Protein AF-A0A6C1E3B7-F1 (afdb_monomer)

pLDDT: mean 88.68, std 16.63, range [34.38, 98.25]

Secondary structure (DSSP, 8-state):
---S-SHHHHTTTS-HHHHHHHHTHHHHHHTT-TTTSSS--TTS---EEEESS-TTT-GGGGG-HHHHEEEEEETTEE-

Organism: Saccharomyces pastorianus (NCBI:txid27292)

Foldseek 3Di:
DDDLDDFVVVVVVDALVVSLCVVAQVVCVVVVNNQATRDDDPPHFPWDWDFPDDCNVPVSVVSVCVHTTPWTDGRNDID

Nearest PDB structures (foldseek):
  3feq-assembly2_M  TM=9.288E-01  e=7.342E-04  unidentified
  3n2c-assembly1_E  TM=9.266E-01  e=6.880E-04  unidentified
  3feq-assembly2_L  TM=9.286E-01  e=1.085E-03  unidentified
  3feq-assembly2_N  TM=9.265E-01  e=1.235E-03  unidentified
  3feq-assembly2_O  TM=9.290E-01  e=3.069E-03  unidentified

Mean predicted aligned error: 5.64 Å

Radius of gyration: 13.22 Å; Cα contacts (8 Å, |Δi|>4): 99; chains: 1; bounding box: 26×27×37 Å

Structure (mmCIF, N/CA/C/O backbone):
data_AF-A0A6C1E3B7-F1
#
_entry.id   AF-A0A6C1E3B7-F1
#
loop_
_atom_site.group_PDB
_atom_site.id
_atom_site.type_symbol
_atom_site.label_atom_id
_atom_site.label_alt_id
_atom_site.label_comp_id
_atom_site.label_asym_id
_atom_site.label_entity_id
_atom_site.label_seq_id
_atom_site.pdbx_PDB_ins_code
_atom_site.Cartn_x
_atom_site.Cartn_y
_atom_site.Cartn_z
_atom_site.occupancy
_atom_site.B_iso_or_equiv
_atom_site.auth_seq_id
_atom_site.auth_comp_id
_atom_site.auth_asym_id
_atom_site.auth_atom_id
_atom_site.pdbx_PDB_model_num
ATOM 1 N N . MET A 1 1 ? -6.650 -1.609 -24.308 1.00 34.38 1 MET A N 1
ATOM 2 C CA . MET A 1 1 ? -5.426 -0.782 -24.381 1.00 34.38 1 MET A CA 1
ATOM 3 C C . MET A 1 1 ? -5.393 0.083 -23.125 1.00 34.38 1 MET A C 1
ATOM 5 O O . MET A 1 1 ? -5.888 1.199 -23.144 1.00 34.38 1 MET A O 1
ATOM 9 N N . VAL A 1 2 ? -4.970 -0.494 -21.996 1.00 36.19 2 VAL A N 1
ATOM 10 C CA . VAL A 1 2 ? -4.947 0.185 -20.688 1.00 36.19 2 VAL A CA 1
ATOM 11 C C . VAL A 1 2 ? -3.543 0.756 -20.481 1.00 36.19 2 VAL A C 1
ATOM 13 O O . VAL A 1 2 ? -2.544 0.105 -20.769 1.00 36.19 2 VAL A O 1
ATOM 16 N N . THR A 1 3 ? -3.498 2.024 -20.098 1.00 34.78 3 THR A N 1
ATOM 17 C CA . THR A 1 3 ? -2.344 2.931 -20.041 1.00 34.78 3 THR A CA 1
ATOM 18 C C . THR A 1 3 ? -1.226 2.473 -19.094 1.00 34.78 3 THR A C 1
ATOM 20 O O . THR A 1 3 ? -1.448 2.343 -17.896 1.00 34.78 3 THR A O 1
ATOM 23 N N . LYS A 1 4 ? -0.007 2.334 -19.635 1.00 44.00 4 LYS A N 1
ATOM 24 C CA . LYS A 1 4 ? 1.252 1.872 -19.008 1.00 44.00 4 LYS A CA 1
ATOM 25 C C . LYS A 1 4 ? 1.984 2.872 -18.071 1.00 44.00 4 LYS A C 1
ATOM 27 O O . LYS A 1 4 ? 3.198 2.791 -17.957 1.00 44.00 4 LYS A O 1
ATOM 32 N N . HIS A 1 5 ? 1.335 3.879 -17.473 1.00 50.12 5 HIS A N 1
ATOM 33 C CA . HIS A 1 5 ? 2.089 5.114 -17.147 1.00 50.12 5 HIS A CA 1
ATOM 34 C C . HIS A 1 5 ? 2.002 5.726 -15.744 1.00 50.12 5 HIS A C 1
ATOM 36 O O . HIS A 1 5 ? 2.591 6.790 -15.562 1.00 50.12 5 HIS A O 1
ATOM 42 N N . LYS A 1 6 ? 1.314 5.154 -14.747 1.00 51.84 6 LYS A N 1
ATOM 43 C CA . LYS A 1 6 ? 1.164 5.885 -13.469 1.00 51.84 6 LYS A CA 1
ATOM 44 C C . LYS A 1 6 ? 2.286 5.662 -12.447 1.00 51.84 6 LYS A C 1
ATOM 46 O O . LYS A 1 6 ? 2.669 6.647 -11.821 1.00 51.84 6 LYS A O 1
ATOM 51 N N . SER A 1 7 ? 2.854 4.465 -12.299 1.00 54.44 7 SER A N 1
ATOM 52 C CA . SER A 1 7 ? 3.810 4.199 -11.204 1.00 54.44 7 SER A CA 1
ATOM 53 C C . SER A 1 7 ? 5.249 4.587 -11.575 1.00 54.44 7 SER A C 1
ATOM 55 O O . SER A 1 7 ? 5.913 5.293 -10.817 1.00 54.44 7 SER A O 1
ATOM 57 N N . SER A 1 8 ? 5.710 4.244 -12.783 1.00 54.97 8 SER A N 1
ATOM 58 C CA . SER A 1 8 ? 7.050 4.599 -13.296 1.00 54.97 8 SER A CA 1
ATOM 59 C C . SER A 1 8 ? 7.252 6.096 -13.528 1.00 54.97 8 SER A C 1
ATOM 61 O O . SER A 1 8 ? 8.377 6.588 -13.452 1.00 54.97 8 SER A O 1
ATOM 63 N N . ALA A 1 9 ? 6.185 6.855 -13.797 1.00 59.59 9 ALA A N 1
ATOM 64 C CA . ALA A 1 9 ? 6.283 8.308 -13.917 1.00 59.59 9 ALA A CA 1
ATOM 65 C C . ALA A 1 9 ? 6.548 8.967 -12.554 1.00 59.59 9 ALA A C 1
ATOM 67 O O . ALA A 1 9 ? 7.358 9.891 -12.469 1.00 59.59 9 ALA A O 1
ATOM 68 N N . LEU A 1 10 ? 5.907 8.469 -11.490 1.00 60.78 10 LEU A N 1
ATOM 69 C CA . LEU A 1 10 ? 6.094 8.978 -10.131 1.00 60.78 10 LEU A CA 1
ATOM 70 C C . LEU A 1 10 ? 7.445 8.561 -9.547 1.00 60.78 10 LEU A C 1
ATOM 72 O O . LEU A 1 10 ? 8.081 9.388 -8.905 1.00 60.78 10 LEU A O 1
ATOM 76 N N . GLY A 1 11 ? 7.945 7.358 -9.850 1.00 62.69 11 GLY A N 1
ATOM 77 C CA . GLY A 1 11 ? 9.266 6.891 -9.398 1.00 62.69 11 GLY A CA 1
ATOM 78 C C . GLY A 1 11 ? 10.460 7.747 -9.850 1.00 62.69 11 GLY A C 1
ATOM 79 O O . GLY A 1 11 ? 11.539 7.654 -9.276 1.00 62.69 11 GLY A O 1
ATOM 80 N N . LYS A 1 12 ? 10.279 8.614 -10.858 1.00 71.69 12 LYS A N 1
ATOM 81 C CA . LYS A 1 12 ? 11.305 9.575 -11.314 1.00 71.69 12 LYS A CA 1
ATOM 82 C C . LYS A 1 12 ? 11.307 10.889 -10.529 1.00 71.69 12 LYS A C 1
ATOM 84 O O . LYS A 1 12 ? 12.219 11.693 -10.702 1.00 71.69 12 LYS A O 1
ATOM 89 N N . ILE A 1 13 ? 10.271 11.129 -9.727 1.00 83.81 13 ILE A N 1
ATOM 90 C CA . ILE A 1 13 ? 10.024 12.388 -9.007 1.00 83.81 13 ILE A CA 1
ATOM 91 C C . ILE A 1 13 ? 9.943 12.143 -7.491 1.00 83.81 13 ILE A C 1
ATOM 93 O O . ILE A 1 13 ? 10.305 13.017 -6.711 1.00 83.81 13 ILE A O 1
ATOM 97 N N . GLN A 1 14 ? 9.483 10.961 -7.086 1.00 86.69 14 GLN A N 1
ATOM 98 C CA . GLN A 1 14 ? 9.236 10.537 -5.712 1.00 86.69 14 GLN A CA 1
ATOM 99 C C . GLN A 1 14 ? 10.006 9.250 -5.411 1.00 86.69 14 GLN A C 1
ATOM 101 O O . GLN A 1 14 ? 10.263 8.431 -6.296 1.00 86.69 14 GLN A O 1
ATOM 106 N N . THR A 1 15 ? 10.342 9.050 -4.143 1.00 93.75 15 THR A N 1
ATOM 107 C CA . THR A 1 15 ? 10.902 7.792 -3.643 1.00 93.75 15 THR A CA 1
ATOM 108 C C . THR A 1 15 ? 9.878 6.657 -3.731 1.00 93.75 15 THR A C 1
ATOM 110 O O . THR A 1 15 ? 8.668 6.883 -3.693 1.00 93.75 15 THR A O 1
ATOM 113 N N . ALA A 1 16 ? 10.348 5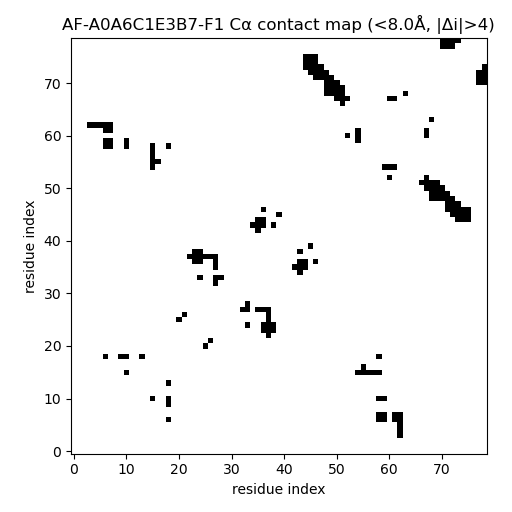.407 -3.777 1.00 93.69 16 ALA A N 1
ATOM 114 C CA . ALA A 1 16 ? 9.468 4.236 -3.766 1.00 93.69 16 ALA A CA 1
ATOM 115 C C . ALA A 1 16 ? 8.502 4.236 -2.565 1.00 93.69 16 ALA A C 1
ATOM 117 O O . ALA A 1 16 ? 7.328 3.894 -2.701 1.00 93.69 16 ALA A O 1
ATOM 118 N N . GLN A 1 17 ? 8.977 4.682 -1.399 1.00 95.31 17 GLN A N 1
ATOM 119 C CA . GLN A 1 17 ? 8.159 4.799 -0.196 1.00 95.31 17 GLN A CA 1
ATOM 120 C C . GLN A 1 17 ? 7.038 5.834 -0.354 1.00 95.31 17 GLN A C 1
ATOM 122 O O . GLN A 1 17 ? 5.897 5.542 -0.006 1.00 95.31 17 GLN A O 1
ATOM 127 N N . GLU A 1 18 ? 7.330 7.018 -0.895 1.00 94.81 18 GLU A N 1
ATOM 128 C CA . GLU A 1 18 ? 6.317 8.051 -1.154 1.00 94.81 18 GLU A CA 1
ATOM 129 C C . GLU A 1 18 ? 5.263 7.570 -2.156 1.00 94.81 18 GLU A C 1
ATOM 131 O O . GLU A 1 18 ? 4.067 7.766 -1.931 1.00 94.81 18 GLU A O 1
ATOM 136 N N . VAL A 1 19 ? 5.682 6.858 -3.209 1.00 94.44 19 VAL A N 1
ATOM 137 C CA . VAL A 1 19 ? 4.754 6.257 -4.177 1.00 94.44 19 VAL A CA 1
ATOM 138 C C . VAL A 1 19 ? 3.833 5.248 -3.489 1.00 94.44 19 VAL A C 1
ATOM 140 O O . VAL A 1 19 ? 2.615 5.325 -3.660 1.00 94.44 19 VAL A O 1
ATOM 143 N N . LEU A 1 20 ? 4.371 4.344 -2.664 1.00 95.31 20 LEU A N 1
ATOM 144 C CA . LEU A 1 20 ? 3.556 3.370 -1.932 1.00 95.31 20 LEU A CA 1
ATOM 145 C C . LEU A 1 20 ? 2.595 4.047 -0.949 1.00 95.31 20 LEU A C 1
ATOM 147 O O . LEU A 1 20 ? 1.426 3.666 -0.897 1.00 95.31 20 LEU A O 1
ATOM 151 N N . LEU A 1 21 ? 3.035 5.074 -0.215 1.00 96.56 21 LEU A N 1
ATOM 152 C CA . LEU A 1 21 ? 2.170 5.840 0.693 1.00 96.56 21 LEU A CA 1
ATOM 153 C C . LEU A 1 21 ? 1.021 6.522 -0.061 1.00 96.56 21 LEU A C 1
ATOM 155 O O . LEU A 1 21 ? -0.127 6.451 0.384 1.00 96.56 21 LEU A O 1
ATOM 159 N N . SER A 1 22 ? 1.299 7.086 -1.241 1.00 95.44 22 SER A N 1
ATOM 160 C CA . SER A 1 22 ? 0.288 7.721 -2.101 1.00 95.44 22 SER A CA 1
ATOM 161 C C . SER A 1 22 ? -0.785 6.752 -2.611 1.00 95.44 22 SER A C 1
ATOM 163 O O . SER A 1 22 ? -1.879 7.182 -2.972 1.00 95.44 22 SER A O 1
ATOM 165 N N . ALA A 1 23 ? -0.489 5.449 -2.618 1.00 93.75 23 ALA A N 1
ATOM 166 C CA . ALA A 1 23 ? -1.393 4.384 -3.043 1.00 93.75 23 ALA A CA 1
ATOM 167 C C . ALA A 1 23 ? -2.004 3.587 -1.873 1.00 93.75 23 ALA A C 1
ATOM 169 O O . ALA A 1 23 ? -2.810 2.690 -2.114 1.00 93.75 23 ALA A O 1
ATOM 170 N N . THR A 1 24 ? -1.634 3.886 -0.622 1.00 95.94 24 THR A N 1
ATOM 171 C CA . THR A 1 24 ? -2.053 3.116 0.562 1.00 95.94 24 THR A CA 1
ATOM 172 C C . THR A 1 24 ? -2.588 4.024 1.670 1.00 95.94 24 THR A C 1
ATOM 174 O O . THR A 1 24 ? -3.792 4.265 1.739 1.00 95.94 24 THR A O 1
ATOM 177 N N . VAL A 1 25 ? -1.709 4.548 2.523 1.00 97.94 25 VAL A N 1
ATOM 178 C CA . VAL A 1 25 ? -2.056 5.311 3.730 1.00 97.94 25 VAL A CA 1
ATOM 179 C C . VAL A 1 25 ? 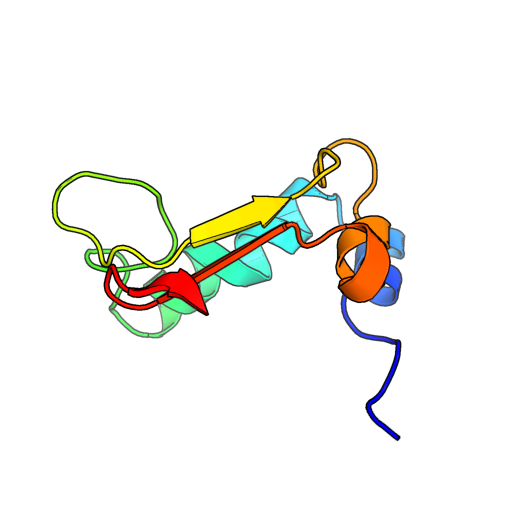-2.717 6.643 3.385 1.00 97.94 25 VAL A C 1
ATOM 181 O O . VAL A 1 25 ? -3.768 6.963 3.933 1.00 97.94 25 VAL A O 1
ATOM 184 N N . THR A 1 26 ? -2.160 7.403 2.438 1.00 97.50 26 THR A N 1
ATOM 185 C CA . THR A 1 26 ? -2.650 8.757 2.141 1.00 97.50 26 THR A CA 1
ATOM 186 C C . THR A 1 26 ? -4.097 8.758 1.627 1.00 97.50 26 THR A C 1
ATOM 188 O O . THR A 1 26 ? -4.910 9.508 2.168 1.00 97.50 26 THR A O 1
ATOM 191 N N . PRO A 1 27 ? -4.499 7.910 0.657 1.00 97.56 27 PRO A N 1
ATOM 192 C CA . PRO A 1 27 ? -5.905 7.816 0.271 1.00 97.56 27 PRO A CA 1
ATOM 193 C C . PRO A 1 27 ? -6.817 7.303 1.391 1.00 97.56 27 PRO A C 1
ATOM 195 O O . PRO A 1 27 ? -7.966 7.735 1.452 1.00 97.56 27 PRO A O 1
ATOM 198 N N . ALA A 1 28 ?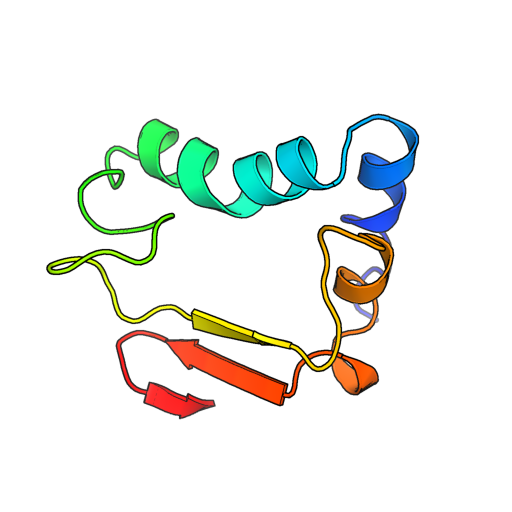 -6.342 6.410 2.268 1.00 97.81 28 ALA A N 1
ATOM 199 C CA . ALA A 1 28 ? -7.130 5.934 3.406 1.00 97.81 28 ALA A CA 1
ATOM 200 C C . ALA A 1 28 ? -7.503 7.094 4.340 1.00 97.81 28 ALA A C 1
ATOM 202 O O . ALA A 1 28 ? -8.683 7.308 4.611 1.00 97.81 28 ALA A O 1
ATOM 203 N N . GLU A 1 29 ? -6.516 7.901 4.732 1.00 97.94 29 GLU A N 1
ATOM 204 C CA . GLU A 1 29 ? -6.706 9.094 5.567 1.00 97.94 29 GLU A CA 1
ATOM 205 C C . GLU A 1 29 ? -7.614 10.126 4.888 1.00 97.94 29 GLU A C 1
ATOM 207 O O . GLU A 1 29 ? -8.572 10.612 5.487 1.00 97.94 29 GLU A O 1
ATOM 212 N N . MET A 1 30 ? -7.377 10.421 3.604 1.00 98.00 30 MET A N 1
ATOM 213 C CA . MET A 1 30 ? -8.174 11.400 2.851 1.00 98.00 30 MET A CA 1
ATOM 214 C C . MET A 1 30 ? -9.659 11.030 2.745 1.00 98.00 30 MET A C 1
ATOM 216 O O . MET A 1 30 ? -10.495 11.917 2.581 1.00 98.00 30 MET A O 1
ATOM 220 N N . ASN A 1 31 ? -9.988 9.738 2.814 1.00 97.31 31 ASN A N 1
ATOM 221 C CA . ASN A 1 31 ? -11.361 9.242 2.729 1.00 97.31 31 ASN A CA 1
ATOM 222 C C . ASN A 1 31 ? -11.965 8.893 4.100 1.00 97.31 31 ASN A C 1
ATOM 224 O O . ASN A 1 31 ? -13.092 8.405 4.142 1.00 97.31 31 ASN A O 1
ATOM 228 N N . GLY A 1 32 ? -11.252 9.139 5.208 1.00 97.56 32 GLY A N 1
ATOM 229 C CA . GLY A 1 32 ? -11.708 8.781 6.556 1.00 97.56 32 GLY A CA 1
ATOM 230 C C . GLY A 1 32 ? -11.841 7.270 6.763 1.00 97.56 32 GLY A C 1
ATOM 231 O O . GLY A 1 32 ? -12.781 6.815 7.409 1.00 97.56 32 GLY A O 1
ATOM 232 N N . LEU A 1 33 ? -10.952 6.499 6.136 1.00 97.38 33 LEU A N 1
ATOM 233 C CA . LEU A 1 33 ? -10.898 5.037 6.190 1.00 97.38 33 LEU A CA 1
ATOM 234 C C . LEU A 1 33 ? -9.557 4.534 6.752 1.00 97.38 33 LEU A C 1
ATOM 236 O O . LEU A 1 33 ? -9.199 3.369 6.575 1.00 97.38 33 LEU A O 1
ATOM 240 N N . ASP A 1 34 ? -8.796 5.400 7.416 1.00 96.81 34 ASP A N 1
ATOM 241 C CA . ASP A 1 34 ? -7.502 5.109 8.037 1.00 96.81 34 ASP A CA 1
ATOM 242 C C . ASP A 1 34 ? -7.588 4.120 9.210 1.00 96.81 34 ASP A C 1
ATOM 244 O O . ASP A 1 34 ? -6.569 3.562 9.614 1.00 96.81 34 ASP A O 1
ATOM 248 N N . ASP A 1 35 ? -8.792 3.835 9.713 1.00 97.50 35 ASP A N 1
ATOM 249 C CA . ASP A 1 35 ? -9.083 2.776 10.684 1.00 97.50 35 ASP A CA 1
ATOM 250 C C . ASP A 1 35 ? -9.497 1.437 10.035 1.00 97.50 35 ASP A C 1
ATOM 252 O O . ASP A 1 35 ? -9.758 0.461 10.751 1.00 97.50 35 ASP A O 1
ATOM 256 N N . LYS A 1 36 ? -9.573 1.376 8.695 1.00 97.38 36 LYS A N 1
ATOM 257 C CA . LYS A 1 36 ? -10.033 0.203 7.929 1.00 97.38 36 LYS A CA 1
ATOM 258 C C . LYS A 1 36 ? -9.133 -0.224 6.773 1.00 97.38 36 LYS A C 1
ATOM 260 O O . LYS A 1 36 ? -9.161 -1.407 6.441 1.00 97.38 36 LYS A O 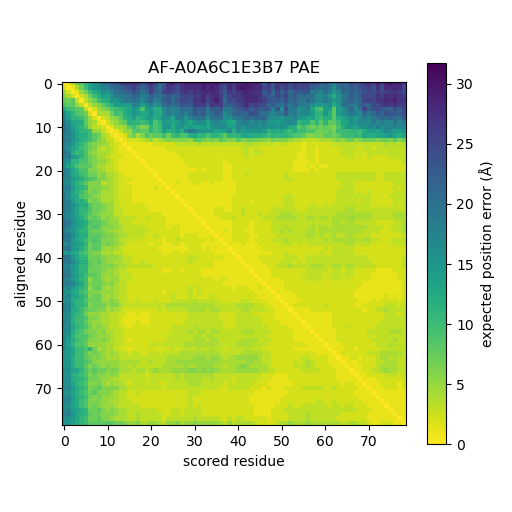1
ATOM 265 N N . LEU A 1 37 ? -8.374 0.670 6.135 1.00 96.56 37 LEU A N 1
ATOM 266 C CA . LEU A 1 37 ? -7.557 0.348 4.955 1.00 96.56 37 LEU A CA 1
ATOM 267 C C . LEU A 1 37 ? -6.226 1.108 4.908 1.00 96.56 37 LEU A C 1
ATOM 269 O O . LEU A 1 37 ? -5.951 1.983 5.720 1.00 96.56 37 LEU A O 1
ATOM 273 N N . GLY A 1 38 ? -5.378 0.742 3.945 1.00 95.75 38 GLY A N 1
ATOM 274 C CA . GLY A 1 38 ? -4.098 1.411 3.689 1.00 95.75 38 GLY A CA 1
ATOM 275 C C . GLY A 1 38 ? -2.935 0.903 4.544 1.00 95.75 38 GLY A C 1
ATOM 276 O O . GLY A 1 38 ? -1.798 1.299 4.312 1.00 95.75 38 GLY A O 1
ATOM 277 N N . GLN A 1 39 ? -3.188 0.004 5.500 1.00 97.56 39 GLN A N 1
ATOM 278 C CA . GLN A 1 39 ? -2.168 -0.641 6.330 1.00 97.56 39 GLN A CA 1
ATOM 279 C C . GLN A 1 39 ? -2.529 -2.104 6.608 1.00 97.56 39 GLN A C 1
ATOM 281 O O . GLN A 1 39 ? -3.702 -2.455 6.718 1.00 97.56 39 GLN A O 1
ATOM 286 N N . ILE A 1 40 ? -1.514 -2.952 6.786 1.00 97.25 40 ILE A N 1
ATOM 287 C CA . ILE A 1 40 ? -1.695 -4.342 7.223 1.00 97.25 40 ILE A CA 1
ATOM 288 C C . ILE A 1 40 ? -1.721 -4.358 8.753 1.00 97.25 40 ILE A C 1
ATOM 290 O O . ILE A 1 40 ? -0.678 -4.288 9.406 1.00 97.25 40 ILE A O 1
ATOM 294 N N . LYS A 1 41 ? -2.921 -4.422 9.335 1.00 97.50 41 LYS A N 1
ATOM 295 C CA . LYS A 1 41 ? -3.133 -4.359 10.787 1.00 97.50 41 LYS A CA 1
ATOM 296 C C . LYS A 1 41 ? -4.386 -5.147 11.199 1.00 97.50 41 LYS A C 1
ATOM 298 O O . LYS A 1 41 ? -5.340 -5.211 10.425 1.00 97.50 41 LYS A O 1
ATOM 303 N N . PRO A 1 42 ? -4.442 -5.734 12.411 1.00 97.56 42 PRO A N 1
ATOM 304 C CA . PRO A 1 42 ? -5.672 -6.346 12.909 1.00 97.56 42 PRO A CA 1
ATOM 305 C C . PRO A 1 42 ? -6.863 -5.376 12.877 1.00 97.56 42 PRO A C 1
ATOM 307 O O . PRO A 1 42 ? -6.741 -4.229 13.306 1.00 97.56 42 PRO A O 1
ATOM 310 N N . GLY A 1 43 ? -8.013 -5.855 12.394 1.00 96.56 43 GLY A N 1
ATOM 311 C CA . GLY A 1 43 ? -9.250 -5.072 12.278 1.00 96.56 43 GLY A CA 1
ATOM 312 C C . GLY A 1 43 ? -9.420 -4.294 10.965 1.00 96.56 43 GLY A C 1
ATOM 313 O O . GLY A 1 43 ? -10.470 -3.678 10.782 1.00 96.56 43 GLY A O 1
ATOM 314 N N . PHE A 1 44 ? -8.429 -4.338 10.068 1.00 98.25 44 PHE A N 1
ATOM 315 C CA . PHE A 1 44 ? -8.482 -3.730 8.734 1.00 98.25 44 PHE A CA 1
ATOM 316 C C . PHE A 1 44 ? -9.022 -4.731 7.706 1.00 98.25 44 PHE A C 1
ATOM 318 O O . PHE A 1 44 ? -9.030 -5.942 7.950 1.00 98.25 44 PHE A O 1
ATOM 325 N N . PHE A 1 45 ? -9.469 -4.231 6.554 1.00 97.88 45 PHE A N 1
ATOM 326 C CA . PHE A 1 45 ? -9.847 -5.079 5.430 1.00 97.88 45 PHE A CA 1
ATOM 327 C C . PHE A 1 45 ? -8.664 -5.937 4.980 1.00 97.88 45 PHE A C 1
ATOM 329 O O . PHE A 1 45 ? -7.519 -5.484 4.933 1.00 97.88 45 PHE A O 1
ATOM 336 N N . ALA A 1 46 ? -8.955 -7.185 4.621 1.00 97.69 46 ALA A N 1
ATOM 337 C CA . ALA A 1 46 ? -7.972 -8.109 4.068 1.00 97.69 46 ALA A CA 1
ATOM 338 C C . ALA A 1 46 ? -7.780 -7.849 2.562 1.00 97.69 46 ALA A C 1
ATOM 340 O O . ALA A 1 46 ? -8.037 -8.721 1.732 1.00 97.69 46 ALA A O 1
ATOM 341 N N . ASP A 1 47 ? 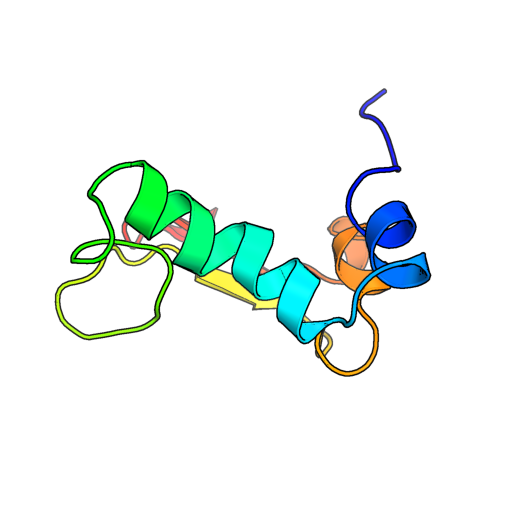-7.357 -6.625 2.242 1.00 97.31 47 ASP A N 1
ATOM 342 C CA . ASP A 1 47 ? -6.990 -6.172 0.902 1.00 97.31 47 ASP A CA 1
ATOM 343 C C . ASP A 1 47 ? -5.463 -6.220 0.779 1.00 97.31 47 ASP A C 1
ATOM 345 O O . ASP A 1 47 ? -4.752 -5.428 1.400 1.00 97.31 47 ASP A O 1
ATOM 349 N N . LEU A 1 48 ? -4.945 -7.189 0.022 1.00 96.69 48 LEU A N 1
ATOM 350 C CA . LEU A 1 48 ? -3.514 -7.487 -0.061 1.00 96.69 48 LEU A CA 1
ATOM 351 C C . LEU A 1 48 ? -3.082 -7.705 -1.510 1.00 96.69 48 LEU A C 1
ATOM 353 O O . LEU A 1 48 ? -3.790 -8.327 -2.301 1.00 96.69 48 LEU A O 1
ATOM 357 N N . LEU A 1 49 ? -1.866 -7.265 -1.824 1.00 95.69 49 LEU A N 1
ATOM 358 C CA . LEU A 1 49 ? -1.156 -7.627 -3.046 1.00 95.69 49 LEU A CA 1
ATOM 359 C C . LEU A 1 49 ? 0.052 -8.475 -2.655 1.00 95.69 49 LEU A C 1
ATOM 361 O O . LEU A 1 49 ? 0.857 -8.059 -1.822 1.00 95.69 49 LEU A O 1
ATOM 365 N N . MET A 1 50 ? 0.185 -9.658 -3.248 1.00 96.44 50 MET A N 1
ATOM 366 C CA . MET A 1 50 ? 1.405 -10.456 -3.137 1.00 96.44 50 MET A CA 1
ATOM 367 C C . MET A 1 50 ? 2.229 -10.261 -4.399 1.00 96.44 50 MET A C 1
ATOM 369 O O . MET A 1 50 ? 1.721 -10.448 -5.504 1.00 96.44 50 MET A O 1
ATOM 373 N N . MET A 1 51 ? 3.499 -9.904 -4.236 1.00 95.31 51 MET A N 1
ATOM 374 C CA . MET A 1 51 ? 4.384 -9.587 -5.351 1.00 95.31 51 MET A CA 1
ATOM 375 C C . MET A 1 51 ? 5.606 -10.499 -5.375 1.00 95.31 51 MET A C 1
ATOM 377 O O . MET A 1 51 ? 6.107 -10.907 -4.329 1.00 95.31 51 MET A O 1
ATOM 381 N N . ASN A 1 52 ? 6.097 -10.794 -6.576 1.00 95.62 52 ASN A N 1
ATOM 382 C CA . ASN A 1 52 ? 7.291 -11.610 -6.803 1.00 95.62 52 ASN A CA 1
ATOM 383 C C . ASN A 1 52 ? 8.599 -10.850 -6.516 1.00 95.62 52 ASN A C 1
ATOM 385 O O . ASN A 1 52 ? 9.681 -11.428 -6.491 1.00 95.62 52 ASN A O 1
ATOM 389 N N . SER A 1 53 ? 8.526 -9.531 -6.359 1.00 95.50 53 SER A N 1
ATOM 390 C CA . SER A 1 53 ? 9.677 -8.650 -6.166 1.00 95.50 53 SER A CA 1
ATOM 391 C C . SER A 1 53 ? 9.317 -7.501 -5.228 1.00 95.50 53 SER A C 1
ATOM 393 O O . SER A 1 53 ? 8.140 -7.191 -5.037 1.00 95.50 53 SER A O 1
ATOM 395 N N . ASN A 1 54 ? 10.332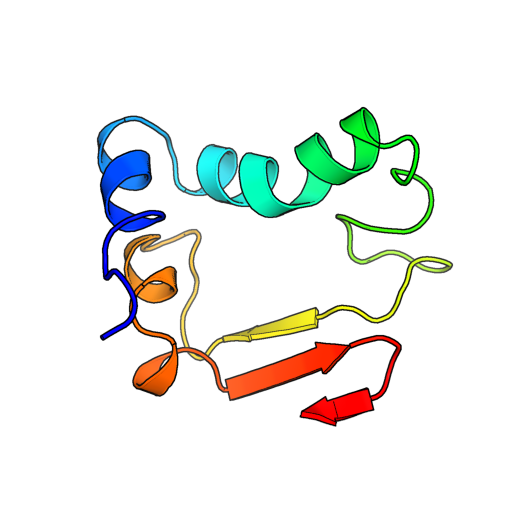 -6.892 -4.613 1.00 95.38 54 ASN A N 1
ATOM 396 C CA . ASN A 1 54 ? 10.161 -5.851 -3.604 1.00 95.38 54 ASN A CA 1
ATOM 397 C C . ASN A 1 54 ? 10.016 -4.454 -4.252 1.00 95.38 54 ASN A C 1
ATOM 399 O O . ASN A 1 54 ? 11.000 -3.934 -4.786 1.00 95.38 54 ASN A O 1
ATOM 403 N N . PRO A 1 55 ? 8.844 -3.792 -4.168 1.00 94.06 55 PRO A N 1
ATOM 404 C CA . PRO A 1 55 ? 8.636 -2.483 -4.793 1.00 94.06 55 PRO A CA 1
ATOM 405 C C . PRO A 1 55 ? 9.419 -1.349 -4.117 1.00 94.06 55 PRO A C 1
ATOM 407 O O . PRO A 1 55 ? 9.557 -0.280 -4.704 1.00 94.06 55 PRO A O 1
ATOM 410 N N . LEU A 1 56 ? 9.953 -1.564 -2.906 1.00 94.88 56 LEU A N 1
ATOM 411 C CA . LEU A 1 56 ? 10.848 -0.603 -2.251 1.00 94.88 56 LEU A CA 1
ATOM 412 C C . LEU A 1 56 ? 12.243 -0.566 -2.890 1.00 94.88 56 LEU A C 1
ATOM 414 O O . LEU A 1 56 ? 12.922 0.452 -2.787 1.00 94.88 56 LEU A O 1
ATOM 418 N N . GLU A 1 57 ? 12.666 -1.653 -3.538 1.00 94.62 57 GLU A N 1
ATOM 419 C CA . GLU A 1 57 ? 13.953 -1.732 -4.242 1.00 94.62 57 GLU A CA 1
ATOM 420 C C . GLU A 1 57 ? 13.840 -1.232 -5.682 1.00 94.62 57 GLU A C 1
ATOM 422 O O . GLU A 1 57 ? 14.736 -0.549 -6.177 1.00 94.62 57 GLU A O 1
ATOM 427 N N . ASN A 1 58 ? 12.726 -1.541 -6.348 1.00 91.44 58 ASN A N 1
ATOM 428 C CA . ASN A 1 58 ? 12.420 -1.037 -7.679 1.00 91.44 58 ASN A CA 1
ATOM 429 C C . ASN A 1 58 ? 10.914 -0.802 -7.823 1.00 91.44 58 ASN A C 1
ATOM 431 O O . ASN A 1 58 ? 10.148 -1.754 -7.934 1.00 91.44 58 ASN A O 1
ATOM 435 N N . ILE A 1 59 ? 10.491 0.461 -7.873 1.00 91.94 59 ILE A N 1
ATOM 436 C CA . ILE A 1 59 ? 9.070 0.827 -7.952 1.00 91.94 59 ILE A CA 1
ATOM 437 C C . ILE A 1 59 ? 8.444 0.547 -9.330 1.00 91.94 59 ILE A C 1
ATOM 439 O O . ILE A 1 59 ? 7.222 0.448 -9.444 1.00 91.94 59 ILE A O 1
ATOM 443 N N . GLU A 1 60 ? 9.257 0.380 -10.380 1.00 90.38 60 GLU A N 1
ATOM 444 C CA . GLU A 1 60 ? 8.776 0.142 -11.749 1.00 90.38 60 GLU A CA 1
ATOM 445 C C . GLU A 1 60 ? 8.065 -1.212 -11.898 1.00 90.38 60 GLU A C 1
ATOM 447 O O . GLU A 1 60 ? 7.203 -1.356 -12.762 1.00 90.38 60 GLU A O 1
ATOM 452 N N . ILE A 1 61 ? 8.330 -2.174 -11.004 1.00 92.25 61 ILE A N 1
ATOM 453 C CA . ILE A 1 61 ? 7.683 -3.497 -11.019 1.00 92.25 61 ILE A CA 1
ATOM 454 C C . ILE A 1 61 ? 6.156 -3.422 -10.839 1.00 92.25 61 ILE A C 1
ATOM 456 O O . ILE A 1 61 ? 5.445 -4.358 -11.201 1.00 92.25 61 ILE A O 1
ATOM 460 N N . LEU A 1 62 ? 5.637 -2.317 -10.284 1.00 91.00 62 LEU A N 1
ATOM 461 C CA . LEU A 1 62 ? 4.196 -2.076 -10.149 1.00 91.00 62 LEU A CA 1
ATOM 462 C C . LEU A 1 62 ? 3.504 -1.867 -11.504 1.00 91.00 62 LEU A C 1
ATOM 464 O O . LEU A 1 62 ? 2.306 -2.116 -11.619 1.00 91.00 62 LEU A O 1
ATOM 468 N N . ASP A 1 63 ? 4.243 -1.438 -12.532 1.00 91.00 63 ASP A N 1
ATOM 469 C CA . ASP A 1 63 ? 3.719 -1.260 -13.892 1.00 91.00 63 ASP A CA 1
ATOM 470 C C . ASP A 1 63 ? 3.739 -2.569 -14.711 1.00 91.00 63 ASP A C 1
ATOM 472 O O . ASP A 1 63 ? 3.252 -2.604 -15.845 1.00 91.00 63 ASP A O 1
ATOM 476 N N . GLU 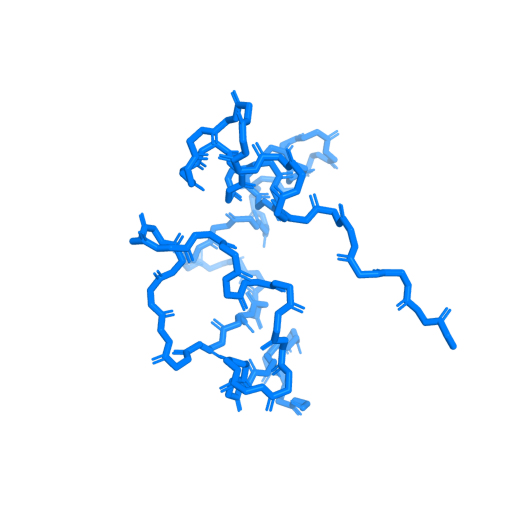A 1 64 ? 4.250 -3.662 -14.133 1.00 92.38 64 GLU A N 1
ATOM 477 C CA . GLU A 1 64 ? 4.367 -4.985 -14.755 1.00 92.38 64 GLU A CA 1
ATOM 478 C C . GLU A 1 64 ? 3.599 -6.071 -13.966 1.00 92.38 64 GLU A C 1
ATOM 480 O O . GLU A 1 64 ? 4.191 -7.047 -13.493 1.00 92.38 64 GLU A O 1
ATOM 485 N N . PRO A 1 65 ? 2.269 -5.944 -13.798 1.00 90.50 65 PRO A N 1
ATOM 486 C CA . PRO A 1 65 ? 1.505 -6.865 -12.961 1.00 90.50 65 PRO A CA 1
ATOM 487 C C . PRO A 1 65 ? 1.498 -8.302 -13.496 1.00 90.50 65 PRO A C 1
ATOM 489 O O . PRO A 1 65 ? 1.482 -9.230 -12.701 1.00 90.50 65 PRO A O 1
ATOM 492 N N . GLU A 1 66 ? 1.567 -8.520 -14.813 1.00 92.81 66 GLU A N 1
ATOM 493 C CA . GLU A 1 66 ? 1.532 -9.882 -15.378 1.00 92.81 66 GLU A CA 1
ATOM 494 C C . GLU A 1 66 ? 2.746 -10.744 -14.995 1.00 92.81 66 GLU A C 1
ATOM 496 O O . GLU A 1 66 ? 2.658 -11.969 -15.0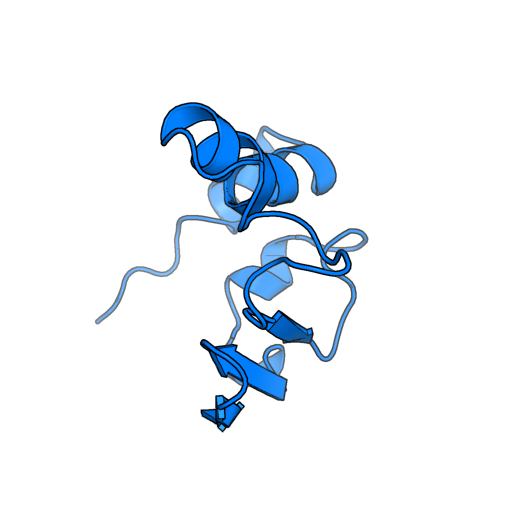08 1.00 92.81 66 GLU A O 1
ATOM 501 N N . THR A 1 67 ? 3.874 -10.120 -14.646 1.00 93.88 67 THR A N 1
ATOM 502 C CA . THR A 1 67 ? 5.110 -10.808 -14.244 1.00 93.88 67 THR A CA 1
ATOM 503 C C . THR A 1 67 ? 5.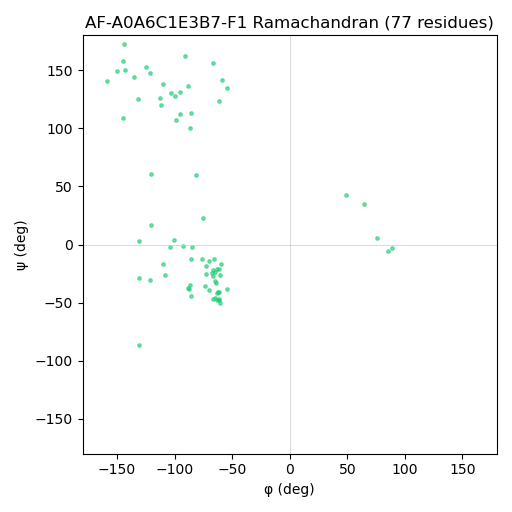402 -10.677 -12.752 1.00 93.88 67 THR A C 1
ATOM 505 O O . THR A 1 67 ? 6.066 -11.547 -12.186 1.00 93.88 67 THR A O 1
ATOM 508 N N . ASN A 1 68 ? 4.921 -9.611 -12.104 1.00 94.94 68 ASN A N 1
ATOM 509 C CA . ASN A 1 68 ? 5.268 -9.298 -10.718 1.00 94.94 68 ASN A CA 1
ATOM 510 C C . ASN A 1 68 ? 4.127 -9.479 -9.715 1.00 94.94 68 ASN A C 1
ATOM 512 O O . ASN A 1 68 ? 4.418 -9.558 -8.522 1.00 94.94 68 ASN A O 1
ATOM 516 N N . LEU A 1 69 ? 2.862 -9.559 -10.138 1.00 95.00 69 LEU A N 1
ATOM 517 C CA . LEU A 1 69 ? 1.724 -9.741 -9.236 1.00 95.00 69 LEU A CA 1
ATOM 518 C C . LEU A 1 69 ? 1.362 -11.226 -9.138 1.00 95.00 69 LEU A C 1
ATOM 520 O O . LEU A 1 69 ? 0.893 -11.830 -10.097 1.00 95.00 69 LEU A O 1
ATOM 524 N N . LEU A 1 70 ? 1.584 -11.815 -7.965 1.00 96.50 70 LEU A N 1
ATOM 525 C CA . LEU A 1 70 ? 1.330 -13.235 -7.710 1.00 96.50 70 LEU A CA 1
ATOM 526 C C . LEU A 1 70 ? -0.113 -13.501 -7.285 1.00 96.50 70 LEU A C 1
ATOM 528 O O . LEU A 1 70 ? -0.657 -14.562 -7.579 1.00 96.50 70 LEU A O 1
ATOM 532 N N . LEU A 1 71 ? -0.706 -12.567 -6.541 1.00 97.00 71 LEU A N 1
ATOM 533 C CA . LEU A 1 71 ? -2.038 -12.726 -5.972 1.00 97.00 71 LEU A CA 1
ATOM 534 C C . LEU A 1 71 ? -2.646 -11.368 -5.634 1.00 97.00 71 LEU A C 1
ATOM 536 O O . LEU A 1 71 ? -1.966 -10.493 -5.088 1.00 97.00 71 LEU A O 1
ATOM 540 N N . VAL A 1 72 ? -3.948 -11.240 -5.885 1.00 97.25 72 VAL A N 1
ATOM 541 C CA . VAL A 1 72 ? -4.777 -10.152 -5.367 1.00 97.25 72 VAL A CA 1
ATOM 542 C C . VAL A 1 72 ? -5.751 -10.734 -4.355 1.00 97.25 72 VAL A C 1
ATOM 544 O O . VAL A 1 72 ? -6.567 -11.593 -4.680 1.00 97.25 72 VAL A O 1
ATOM 547 N N . MET A 1 73 ? -5.684 -10.259 -3.116 1.00 98.06 73 MET A N 1
ATOM 548 C CA . MET A 1 73 ? -6.714 -10.509 -2.116 1.00 98.06 73 MET A CA 1
ATOM 549 C C . MET A 1 73 ? -7.560 -9.254 -1.968 1.00 98.06 73 MET A C 1
ATOM 551 O O . MET A 1 73 ? -7.021 -8.166 -1.776 1.00 98.06 73 MET A O 1
ATOM 555 N N . LYS A 1 74 ? -8.877 -9.411 -2.033 1.00 97.38 74 LYS A N 1
ATOM 556 C CA . LYS A 1 74 ? -9.837 -8.351 -1.740 1.00 97.38 74 LYS A CA 1
ATOM 557 C C . LYS A 1 74 ? -10.895 -8.881 -0.791 1.00 97.38 74 LYS A C 1
ATOM 559 O O . LYS A 1 74 ? -11.535 -9.891 -1.097 1.00 97.38 74 LYS A O 1
ATOM 564 N N . ASP A 1 75 ? -11.084 -8.200 0.332 1.00 96.38 75 ASP A N 1
ATOM 565 C CA . ASP A 1 75 ? -12.022 -8.572 1.395 1.00 96.38 75 ASP A CA 1
ATOM 566 C C . ASP A 1 75 ? -11.887 -10.057 1.797 1.00 96.38 75 ASP A C 1
ATOM 568 O O . ASP A 1 75 ? -12.856 -10.810 1.906 1.00 96.38 75 ASP A O 1
ATOM 572 N N . GLY A 1 76 ? -10.638 -10.526 1.910 1.00 96.94 76 GLY A N 1
ATOM 573 C CA . GLY A 1 76 ? -10.313 -11.906 2.285 1.00 96.94 76 GLY A CA 1
ATOM 574 C C . GLY A 1 76 ? -10.523 -12.956 1.186 1.00 96.94 76 GLY A C 1
ATOM 575 O O . GLY A 1 76 ? -10.375 -14.149 1.451 1.00 96.94 76 GLY A O 1
ATOM 576 N N . ARG A 1 77 ? -10.860 -12.552 -0.045 1.00 97.88 77 ARG A N 1
ATOM 577 C CA . ARG A 1 77 ? -11.046 -13.449 -1.199 1.00 97.88 77 ARG A CA 1
ATOM 578 C C . ARG A 1 77 ? -9.929 -13.267 -2.217 1.00 97.88 77 ARG A C 1
ATOM 580 O O . ARG A 1 77 ? -9.543 -12.140 -2.503 1.00 97.88 77 ARG A O 1
ATOM 587 N N . ILE A 1 78 ? -9.443 -14.374 -2.767 1.00 97.56 78 ILE A N 1
ATOM 588 C CA . ILE A 1 78 ? -8.363 -14.405 -3.762 1.00 97.56 78 ILE A CA 1
ATOM 589 C C . ILE A 1 78 ? -8.952 -14.273 -5.173 1.00 97.56 78 ILE A C 1
ATOM 591 O O . ILE A 1 78 ? -9.956 -14.929 -5.468 1.00 97.56 78 ILE A O 1
ATOM 595 N N . TYR A 1 79 ? -8.317 -13.452 -6.014 1.00 93.75 79 TYR A N 1
ATOM 596 C CA . TYR A 1 79 ? -8.642 -13.212 -7.424 1.00 93.75 79 TYR A CA 1
ATOM 597 C C . TYR A 1 79 ? -7.417 -13.401 -8.317 1.00 93.75 79 TYR A C 1
ATOM 599 O O . TYR A 1 79 ? -6.291 -13.109 -7.844 1.00 93.75 79 TYR A O 1
#

InterPro domains:
  IPR006680 Amidohydrolase-related [PF01979] (15-78)
  IPR011059 Metal-dependent hydrolase, composite domain superfamily [G3DSA:2.30.40.10] (35-78)
  IPR011059 Metal-dependent hydrolase, composite domain superfamily [SSF51338] (15-79)
  IPR051781 Metallo-dependent Hydrolase Enzymes [PTHR43135] (10-79)

Sequence (79 aa):
MVTKHKSSALGKIQTAQEVLLSATVTPAEMNGLDDKLGQIKPGFFADLLMMNSNPLENIEILDEPETNLLLVMKDGRIY

Solvent-accessible surface area (backbone atoms only — not comparable to full-atom values): 4714 Å² total; per-residue (Å²): 140,80,83,88,58,72,50,54,60,42,54,77,79,39,54,42,64,56,53,51,36,64,75,24,42,52,52,16,52,77,67,75,32,60,83,37,40,48,56,96,52,94,83,32,59,47,63,47,78,41,58,76,62,62,46,77,82,44,41,52,52,72,64,38,47,94,81,28,53,76,41,41,30,51,78,72,40,81,100